Protein AF-A0A2C6MCJ1-F1 (afdb_monomer_lite)

pLDDT: mean 81.81, std 10.97, range [43.44, 90.88]

Sequence (74 aa):
MSCYLRHLKPVLEKVGCGTLTRDQRKVVDNTVRSITGARGNVLIWPVVKEWLEDSVNQERLIKEIKNKLVDPCQ

Radius of gyration: 11.29 Å; chains: 1; bounding box: 23×26×29 Å

Foldseek 3Di:
DLPQVVVCCVLLVLLLHNDDDPVLVVQLVVQLCVVLVVDDPDDSNVSVVVLCVDPVSSVVSSVSSNVSCPDNDD

Structure (mmCIF, N/CA/C/O backbone):
data_AF-A0A2C6MCJ1-F1
#
_entry.id   AF-A0A2C6MCJ1-F1
#
loop_
_atom_site.group_PDB
_atom_site.id
_atom_site.type_symbol
_atom_site.label_atom_id
_atom_site.label_alt_id
_atom_site.label_comp_id
_atom_site.label_asym_id
_atom_site.label_entity_id
_atom_site.label_seq_id
_atom_site.pdbx_PDB_ins_code
_atom_site.Cartn_x
_atom_site.Cartn_y
_atom_site.Cartn_z
_atom_site.occupancy
_atom_site.B_iso_or_equiv
_atom_site.auth_seq_id
_atom_site.auth_comp_id
_atom_site.auth_asym_id
_atom_site.auth_atom_id
_atom_site.pdbx_PDB_model_num
ATOM 1 N N . MET A 1 1 ? 4.808 14.059 -8.835 1.00 46.56 1 MET A N 1
ATOM 2 C CA . MET A 1 1 ? 3.778 14.024 -7.771 1.00 46.56 1 MET A CA 1
ATOM 3 C C . MET A 1 1 ? 2.936 12.780 -7.983 1.00 46.56 1 MET A C 1
ATOM 5 O O . MET A 1 1 ? 2.307 12.670 -9.026 1.00 46.56 1 MET A O 1
ATOM 9 N N . SER A 1 2 ? 3.003 11.822 -7.059 1.00 54.06 2 SER A N 1
ATOM 10 C CA . SER A 1 2 ? 2.357 10.510 -7.169 1.00 54.06 2 SER A CA 1
ATOM 11 C C . SER A 1 2 ? 0.828 10.639 -7.203 1.00 54.06 2 SER A C 1
ATOM 13 O O . SER A 1 2 ? 0.169 10.678 -6.166 1.00 54.06 2 SER A O 1
ATOM 15 N N . CYS A 1 3 ? 0.264 10.730 -8.409 1.00 71.69 3 CYS A N 1
ATOM 16 C CA . CYS A 1 3 ? -1.163 10.921 -8.682 1.00 71.69 3 CYS A CA 1
ATOM 17 C C . CYS A 1 3 ? -2.058 9.796 -8.144 1.00 71.69 3 CYS A C 1
ATOM 19 O O . CYS A 1 3 ? -3.263 9.990 -8.031 1.00 71.69 3 CYS A O 1
ATOM 21 N N . TYR A 1 4 ? -1.486 8.642 -7.793 1.00 82.50 4 TYR A N 1
ATOM 22 C CA . TYR A 1 4 ? -2.242 7.469 -7.374 1.00 82.50 4 TYR A CA 1
ATOM 23 C C . TYR A 1 4 ? -2.631 7.459 -5.893 1.00 82.50 4 TYR A C 1
ATOM 25 O O . TYR A 1 4 ? -3.580 6.771 -5.530 1.00 82.50 4 TYR A O 1
ATOM 33 N N . LEU A 1 5 ? -1.970 8.252 -5.038 1.00 83.69 5 LEU A N 1
ATOM 34 C CA . LEU A 1 5 ? -2.292 8.304 -3.605 1.00 83.69 5 LEU A CA 1
ATOM 35 C C . LEU A 1 5 ? -3.751 8.726 -3.357 1.00 83.69 5 LEU A C 1
ATOM 37 O O . LEU A 1 5 ? -4.358 8.299 -2.383 1.00 83.69 5 LEU A O 1
ATOM 41 N N . ARG A 1 6 ? -4.350 9.495 -4.279 1.00 83.56 6 ARG A N 1
ATOM 42 C CA . ARG A 1 6 ? -5.779 9.857 -4.231 1.00 83.56 6 ARG A CA 1
ATOM 43 C C . ARG A 1 6 ? -6.710 8.644 -4.325 1.00 83.56 6 ARG A C 1
ATOM 45 O O . ARG A 1 6 ? -7.813 8.683 -3.797 1.00 83.56 6 ARG A O 1
ATOM 52 N N . HIS A 1 7 ? -6.270 7.576 -4.987 1.00 85.50 7 HIS A N 1
ATOM 53 C CA . HIS A 1 7 ? -7.030 6.339 -5.137 1.00 85.50 7 HIS A CA 1
ATOM 54 C C . HIS A 1 7 ? -6.851 5.394 -3.941 1.00 85.50 7 HIS A C 1
ATOM 56 O O . HIS A 1 7 ? -7.642 4.475 -3.774 1.00 85.50 7 HIS A O 1
ATOM 62 N N . LEU A 1 8 ? -5.867 5.653 -3.070 1.00 86.06 8 LEU A N 1
ATOM 63 C CA . LEU A 1 8 ? -5.703 4.947 -1.797 1.00 86.06 8 LEU A CA 1
ATOM 64 C C . LEU A 1 8 ? -6.614 5.486 -0.690 1.00 86.06 8 LEU A C 1
ATOM 66 O O . LEU A 1 8 ? -6.595 4.943 0.407 1.00 86.06 8 LEU A O 1
ATOM 70 N N . LYS A 1 9 ? -7.433 6.512 -0.950 1.00 83.62 9 LYS A N 1
ATOM 71 C CA . LYS A 1 9 ? -8.370 7.082 0.030 1.00 83.62 9 LYS A CA 1
ATOM 72 C C . LYS A 1 9 ? -9.139 6.033 0.864 1.00 83.62 9 LYS A C 1
ATOM 74 O O . LYS A 1 9 ? -9.041 6.121 2.082 1.00 83.62 9 LYS A O 1
ATOM 79 N N . PRO A 1 10 ? -9.788 5.000 0.287 1.00 83.19 10 PRO A N 1
ATOM 80 C CA . PRO A 1 10 ? -10.491 3.988 1.087 1.00 83.19 10 PRO A CA 1
ATOM 81 C C . PRO A 1 10 ? -9.565 3.143 1.981 1.00 83.19 10 PRO A C 1
ATOM 83 O O . PRO A 1 10 ? -9.978 2.675 3.038 1.00 83.19 10 PRO A O 1
ATOM 86 N N . VAL A 1 11 ? -8.305 2.939 1.585 1.00 86.50 11 VAL A N 1
ATOM 87 C CA . VAL A 1 11 ? -7.290 2.272 2.420 1.00 86.50 11 VAL A CA 1
ATOM 88 C C . VAL A 1 11 ? -6.875 3.190 3.567 1.00 86.50 11 VAL A C 1
ATOM 90 O O . VAL A 1 11 ? -6.792 2.750 4.708 1.00 86.50 11 VAL A O 1
ATOM 93 N N . LEU A 1 12 ? -6.650 4.470 3.275 1.00 84.69 12 LEU A N 1
ATOM 94 C CA . LEU A 1 12 ? -6.213 5.463 4.253 1.00 84.69 12 LEU A CA 1
ATOM 95 C C . LEU A 1 12 ? -7.299 5.763 5.296 1.00 84.69 12 LEU A C 1
ATOM 97 O O . LEU A 1 12 ? -6.986 5.853 6.479 1.00 84.69 12 LEU A O 1
ATOM 101 N N . GLU A 1 13 ? -8.571 5.806 4.896 1.00 84.81 13 GLU A N 1
ATOM 102 C CA . GLU A 1 13 ? -9.714 5.924 5.812 1.00 84.81 13 GLU A CA 1
ATOM 103 C C . GLU A 1 13 ? -9.768 4.756 6.805 1.00 84.81 13 GLU A C 1
ATOM 105 O O . GLU A 1 13 ? -9.938 4.977 8.001 1.00 84.81 13 GLU A O 1
ATOM 110 N N . LYS A 1 14 ? -9.515 3.519 6.351 1.00 84.00 14 LYS A N 1
ATOM 111 C CA . LYS A 1 14 ? -9.424 2.341 7.236 1.00 84.00 14 LYS A CA 1
ATOM 112 C C . LYS A 1 14 ? -8.237 2.397 8.205 1.00 84.00 14 LYS A C 1
ATOM 114 O O . LYS A 1 14 ? -8.267 1.754 9.251 1.00 84.00 14 LYS A O 1
ATOM 119 N N . VAL A 1 15 ? -7.191 3.150 7.867 1.00 82.25 15 VAL A N 1
ATOM 120 C CA . VAL A 1 15 ? -6.041 3.406 8.749 1.00 82.25 15 VAL A CA 1
ATOM 121 C C . VAL A 1 15 ? -6.323 4.562 9.727 1.00 82.25 15 VAL A C 1
ATOM 123 O O . VAL A 1 15 ? -5.578 4.738 10.686 1.00 82.25 15 VAL A O 1
ATOM 126 N N . GLY A 1 16 ? -7.419 5.307 9.544 1.00 80.69 16 GLY A N 1
ATOM 127 C CA . GLY A 1 16 ? -7.746 6.501 10.330 1.00 80.69 16 GLY A CA 1
ATOM 128 C C . GLY A 1 16 ? -7.113 7.786 9.786 1.00 80.69 16 GLY A C 1
ATOM 129 O O . GLY A 1 16 ? -7.091 8.801 10.469 1.00 80.69 16 GLY A O 1
ATOM 130 N N . CYS A 1 17 ? -6.601 7.768 8.553 1.00 75.81 17 CYS A N 1
ATOM 131 C CA . CYS A 1 17 ? -5.954 8.908 7.911 1.00 75.81 17 CYS A CA 1
ATOM 132 C C . CYS A 1 17 ? -6.810 9.437 6.753 1.00 75.81 17 CYS A C 1
ATOM 134 O O . CYS A 1 17 ? -6.675 8.998 5.614 1.00 75.81 17 CYS A O 1
ATOM 136 N N . GLY A 1 18 ? -7.679 10.417 7.014 1.00 69.38 18 GLY A N 1
ATOM 137 C CA . GLY A 1 18 ? -8.486 11.052 5.958 1.00 69.38 18 GLY A CA 1
ATOM 138 C C . GLY A 1 18 ? -7.674 11.949 5.010 1.00 69.38 18 GLY A C 1
ATOM 139 O O . GLY A 1 18 ? -7.997 12.079 3.828 1.00 69.38 18 GLY A O 1
ATOM 140 N N . THR A 1 19 ? -6.580 12.531 5.508 1.00 77.06 19 THR A N 1
ATOM 141 C CA . THR A 1 19 ? -5.708 13.443 4.755 1.00 77.06 19 THR A CA 1
ATOM 142 C C . THR A 1 19 ? -4.256 13.219 5.141 1.00 77.06 19 THR A C 1
ATOM 144 O O . THR A 1 19 ? -3.932 13.167 6.320 1.00 77.06 19 THR A O 1
ATOM 147 N N . LEU A 1 20 ? -3.374 13.111 4.144 1.00 82.25 20 LEU A N 1
ATOM 148 C CA . LEU A 1 20 ? -1.946 12.885 4.368 1.00 82.25 20 LEU A CA 1
ATOM 149 C C . LEU A 1 20 ? -1.139 14.181 4.238 1.00 82.25 20 LEU A C 1
ATOM 151 O O . LEU A 1 20 ? -1.234 14.892 3.229 1.00 82.25 20 LEU A O 1
ATOM 155 N N . THR A 1 21 ? -0.257 14.438 5.203 1.00 85.38 21 THR A N 1
ATOM 156 C CA . THR A 1 21 ? 0.770 15.485 5.112 1.00 85.38 21 THR A CA 1
ATOM 157 C C . THR A 1 21 ? 1.797 15.163 4.018 1.00 85.38 21 THR A C 1
ATOM 159 O O . THR A 1 21 ? 1.779 14.105 3.382 1.00 85.38 21 THR A O 1
ATOM 162 N N . ARG A 1 22 ? 2.709 16.096 3.716 1.00 84.69 22 ARG A N 1
ATOM 163 C CA . ARG A 1 22 ? 3.784 15.851 2.735 1.00 84.69 22 ARG A CA 1
ATOM 164 C C . ARG A 1 22 ? 4.652 14.650 3.128 1.00 84.69 22 ARG A C 1
ATOM 166 O O . ARG A 1 22 ? 4.951 13.824 2.266 1.00 84.69 22 ARG A O 1
ATOM 173 N N . ASP A 1 23 ? 5.002 14.539 4.403 1.00 85.12 23 ASP A N 1
ATOM 174 C CA . ASP A 1 23 ? 5.871 13.471 4.895 1.00 85.12 23 ASP A CA 1
ATOM 175 C C . ASP A 1 23 ? 5.135 12.136 4.945 1.00 85.12 23 ASP A C 1
ATOM 177 O O . ASP A 1 23 ? 5.649 11.137 4.445 1.00 85.12 23 ASP A O 1
ATOM 181 N N . GLN A 1 24 ? 3.876 12.131 5.394 1.00 86.00 24 GLN A N 1
ATOM 182 C CA . GLN A 1 24 ? 3.030 10.938 5.348 1.00 86.00 24 GLN A CA 1
ATOM 183 C C . GLN A 1 24 ? 2.834 10.435 3.912 1.00 86.00 24 GLN A C 1
ATOM 185 O O . GLN A 1 24 ? 2.934 9.238 3.661 1.00 86.00 24 GLN A O 1
ATOM 190 N N . ARG A 1 25 ? 2.639 11.332 2.933 1.00 87.00 25 ARG A N 1
ATOM 191 C CA . ARG A 1 25 ? 2.575 10.948 1.511 1.00 87.00 25 ARG A CA 1
ATOM 192 C C . ARG A 1 25 ? 3.852 10.259 1.042 1.00 87.00 25 ARG A C 1
ATOM 194 O O . ARG A 1 25 ? 3.768 9.305 0.276 1.00 87.00 25 ARG A O 1
ATOM 201 N N . LYS A 1 26 ? 5.018 10.720 1.501 1.00 87.75 26 LYS A N 1
ATOM 202 C CA . LYS A 1 26 ? 6.311 10.108 1.172 1.00 87.75 26 LYS A CA 1
ATOM 203 C C . LYS A 1 26 ? 6.468 8.735 1.828 1.00 87.75 26 LYS A C 1
ATOM 205 O O . LYS A 1 26 ? 6.938 7.809 1.174 1.00 87.75 26 LYS A O 1
ATOM 210 N N . VAL A 1 27 ? 6.039 8.589 3.082 1.00 88.88 27 VAL A N 1
ATOM 211 C CA . VAL A 1 27 ? 6.030 7.299 3.791 1.00 88.88 27 VAL A CA 1
ATOM 212 C C . VAL A 1 27 ? 5.117 6.305 3.081 1.00 88.88 27 VAL A C 1
ATOM 214 O O . VAL A 1 27 ? 5.565 5.213 2.753 1.00 88.88 27 VAL A O 1
ATOM 217 N N . VAL A 1 28 ? 3.877 6.694 2.770 1.00 88.06 28 VAL A N 1
ATOM 218 C CA . VAL A 1 28 ? 2.924 5.831 2.058 1.00 88.06 28 VAL A CA 1
ATOM 219 C C . VAL A 1 28 ? 3.463 5.449 0.682 1.00 88.06 28 VAL A C 1
ATOM 221 O O . VAL A 1 28 ? 3.469 4.267 0.361 1.00 88.06 28 VAL A O 1
ATOM 224 N N . ASP A 1 29 ? 3.976 6.399 -0.109 1.00 88.31 29 ASP A N 1
ATOM 225 C CA . ASP A 1 29 ? 4.536 6.096 -1.435 1.00 88.31 29 ASP A CA 1
ATOM 226 C C . ASP A 1 29 ? 5.687 5.082 -1.357 1.00 88.31 29 ASP A C 1
ATOM 228 O O . ASP A 1 29 ? 5.698 4.098 -2.096 1.00 88.31 29 ASP A O 1
ATOM 232 N N . ASN A 1 30 ? 6.610 5.270 -0.411 1.00 88.44 30 ASN A N 1
ATOM 233 C CA . ASN A 1 30 ? 7.721 4.347 -0.195 1.00 88.44 30 ASN A CA 1
ATOM 234 C C . ASN A 1 30 ? 7.248 2.968 0.279 1.00 88.44 30 ASN A C 1
ATOM 236 O O . ASN A 1 30 ? 7.743 1.955 -0.214 1.00 88.44 30 ASN A O 1
ATOM 240 N N . THR A 1 31 ? 6.287 2.910 1.203 1.00 89.75 31 THR A N 1
ATOM 241 C CA . THR A 1 31 ? 5.717 1.646 1.685 1.00 89.75 31 THR A CA 1
ATOM 242 C C . THR A 1 31 ? 5.043 0.894 0.546 1.00 89.75 31 THR A C 1
ATOM 244 O O . THR A 1 31 ? 5.343 -0.279 0.336 1.00 89.75 31 THR A O 1
ATOM 247 N N . VAL A 1 32 ? 4.202 1.567 -0.244 1.00 89.06 32 VAL A N 1
ATOM 248 C CA . VAL A 1 32 ? 3.505 0.955 -1.381 1.00 89.06 32 VAL A CA 1
ATOM 249 C C . VAL A 1 32 ? 4.512 0.448 -2.417 1.00 89.06 32 VAL A C 1
ATOM 251 O O . VAL A 1 32 ? 4.409 -0.696 -2.853 1.00 89.06 32 VAL A O 1
ATOM 254 N N . ARG A 1 33 ? 5.534 1.237 -2.771 1.00 88.06 33 ARG A N 1
ATOM 255 C CA . ARG A 1 33 ? 6.619 0.796 -3.673 1.00 88.06 33 ARG A CA 1
ATOM 256 C C . ARG A 1 33 ? 7.367 -0.422 -3.140 1.00 88.06 33 ARG A C 1
ATOM 258 O O . ARG A 1 33 ? 7.690 -1.326 -3.905 1.00 88.06 33 ARG A O 1
ATOM 265 N N . SER A 1 34 ? 7.632 -0.445 -1.837 1.00 88.75 34 SER A N 1
ATOM 266 C CA . SER A 1 34 ? 8.351 -1.535 -1.181 1.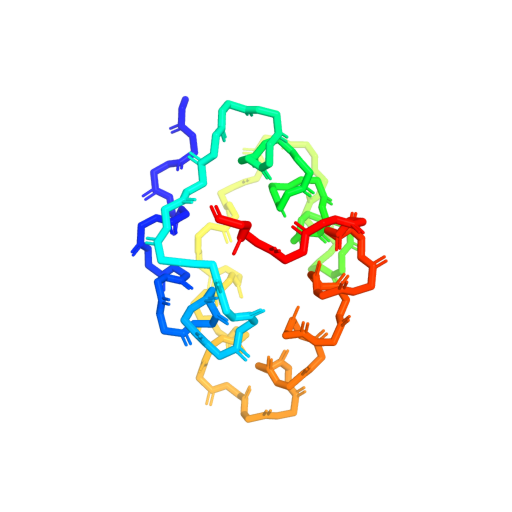00 88.75 34 SER A CA 1
ATOM 267 C C . SER A 1 34 ? 7.571 -2.849 -1.251 1.00 88.75 34 SER A C 1
ATOM 269 O O . SER A 1 34 ? 8.121 -3.865 -1.670 1.00 88.75 34 SER A O 1
ATOM 271 N N . ILE A 1 35 ? 6.278 -2.829 -0.908 1.00 89.19 35 ILE A N 1
ATOM 272 C CA . ILE A 1 35 ? 5.451 -4.046 -0.852 1.00 89.19 35 ILE A CA 1
ATOM 273 C C . ILE A 1 35 ? 5.034 -4.549 -2.236 1.00 89.19 35 ILE A C 1
ATOM 275 O O . ILE A 1 35 ? 4.954 -5.755 -2.441 1.00 89.19 35 ILE A O 1
ATOM 279 N N . THR A 1 36 ? 4.803 -3.640 -3.187 1.00 85.38 36 THR A N 1
ATOM 280 C CA . THR A 1 36 ? 4.443 -3.996 -4.570 1.00 85.38 36 THR A CA 1
ATOM 281 C C . THR A 1 36 ? 5.657 -4.406 -5.402 1.00 85.38 36 THR A C 1
ATOM 283 O O . THR A 1 36 ? 5.505 -4.875 -6.525 1.00 85.38 36 THR A O 1
ATOM 286 N N . GLY A 1 37 ? 6.876 -4.198 -4.890 1.00 83.69 37 GLY A N 1
ATOM 287 C CA . GLY A 1 37 ? 8.112 -4.443 -5.631 1.00 83.69 37 GLY A CA 1
ATOM 288 C C . GLY A 1 37 ? 8.354 -3.459 -6.781 1.00 83.69 37 GLY A C 1
ATOM 289 O O . GLY A 1 37 ? 9.305 -3.639 -7.542 1.00 83.69 37 GLY A O 1
ATOM 290 N N . ALA A 1 38 ? 7.540 -2.405 -6.909 1.00 79.06 38 ALA A N 1
ATOM 291 C CA . ALA A 1 38 ? 7.671 -1.392 -7.949 1.00 79.06 38 ALA A CA 1
ATOM 292 C C . ALA A 1 38 ? 8.927 -0.528 -7.716 1.00 79.06 38 ALA A C 1
ATOM 294 O O . ALA A 1 38 ? 8.899 0.501 -7.032 1.00 79.06 38 ALA A O 1
ATOM 295 N N . ARG A 1 39 ? 10.056 -0.956 -8.292 1.00 69.38 39 ARG A N 1
ATOM 296 C CA . ARG A 1 39 ? 11.343 -0.244 -8.256 1.00 69.38 39 ARG A CA 1
ATOM 297 C C . ARG A 1 39 ? 11.534 0.620 -9.508 1.00 69.38 39 ARG A C 1
ATOM 299 O O . ARG A 1 39 ? 11.114 0.256 -10.602 1.00 69.38 39 ARG A O 1
ATOM 306 N N . GLY A 1 40 ? 12.209 1.759 -9.355 1.00 69.56 40 GLY A N 1
ATOM 307 C CA . GLY A 1 40 ? 12.569 2.644 -10.469 1.00 69.56 40 GLY A CA 1
ATOM 308 C C . GLY A 1 40 ? 11.410 3.496 -11.002 1.00 69.56 40 GLY A C 1
ATOM 309 O O . GLY A 1 40 ? 10.516 3.898 -10.254 1.00 69.56 40 GLY A O 1
ATOM 310 N N . ASN A 1 41 ? 11.446 3.797 -12.303 1.00 67.12 41 ASN A N 1
ATOM 311 C CA . ASN A 1 41 ? 10.506 4.707 -12.975 1.00 67.12 41 ASN A CA 1
ATOM 312 C C . ASN A 1 41 ? 9.225 4.008 -13.478 1.00 67.12 41 ASN A C 1
ATOM 314 O O . ASN A 1 41 ? 8.530 4.515 -14.355 1.00 67.12 41 ASN A O 1
ATOM 318 N N . VAL A 1 42 ? 8.935 2.816 -12.953 1.00 70.06 42 VAL A N 1
ATOM 319 C CA . VAL A 1 42 ? 7.755 2.034 -13.330 1.00 70.06 42 VAL A CA 1
ATOM 320 C C . VAL A 1 42 ? 6.490 2.766 -12.885 1.00 70.06 42 VAL A C 1
ATOM 322 O O . VAL A 1 42 ? 6.414 3.306 -11.775 1.00 70.06 42 VAL A O 1
ATOM 325 N N . LEU A 1 43 ? 5.481 2.772 -13.760 1.00 78.62 43 LEU A N 1
ATOM 326 C CA . LEU A 1 43 ? 4.142 3.242 -13.428 1.00 78.62 43 LEU A CA 1
ATOM 327 C C . LEU A 1 43 ? 3.580 2.347 -12.320 1.00 78.62 43 LEU A C 1
ATOM 329 O O . LEU A 1 43 ? 3.226 1.198 -12.545 1.00 78.62 43 LEU A O 1
ATOM 333 N N . ILE A 1 44 ? 3.516 2.887 -11.109 1.00 85.62 44 ILE A N 1
ATOM 334 C CA . ILE A 1 44 ? 3.050 2.176 -9.914 1.00 85.62 44 IL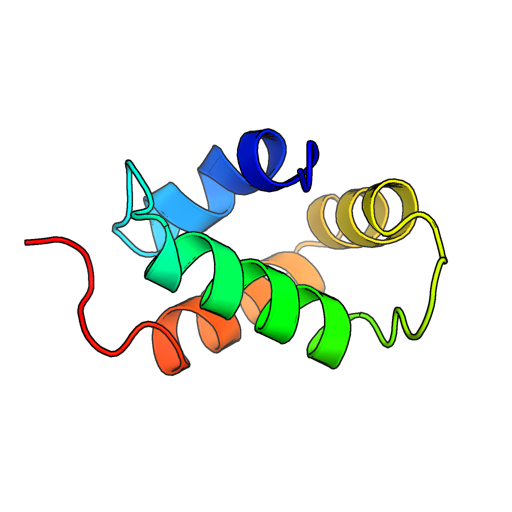E A CA 1
ATOM 335 C C . ILE A 1 44 ? 1.529 1.982 -9.886 1.00 85.62 44 ILE A C 1
ATOM 337 O O . ILE A 1 44 ? 1.031 1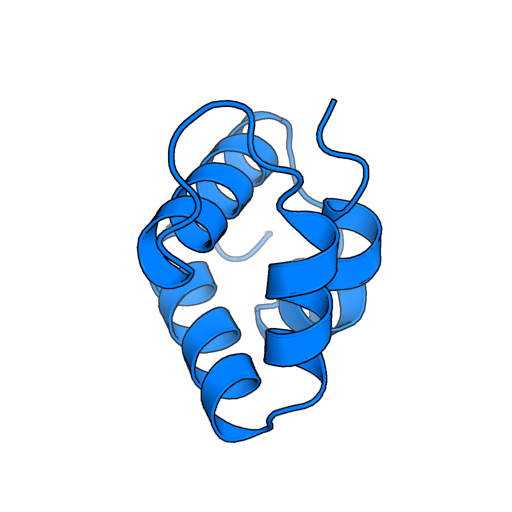.058 -9.255 1.00 85.62 44 ILE A O 1
ATOM 341 N N . TRP A 1 45 ? 0.777 2.842 -10.578 1.00 86.38 45 TRP A N 1
ATOM 342 C CA . TRP A 1 45 ? -0.683 2.839 -10.498 1.00 86.38 45 TRP A CA 1
ATOM 343 C C . TRP A 1 45 ? -1.349 1.535 -10.977 1.00 86.38 45 TRP A C 1
ATOM 345 O O . TRP A 1 45 ? -2.191 1.040 -10.236 1.00 86.38 45 TRP A O 1
ATOM 355 N N . PRO A 1 46 ? -0.986 0.938 -12.131 1.00 87.31 46 PRO A N 1
ATOM 356 C CA . PRO A 1 46 ? -1.553 -0.344 -12.558 1.00 87.31 46 PRO A CA 1
ATOM 357 C C . PRO A 1 46 ? -1.367 -1.452 -11.514 1.00 87.31 46 PRO A C 1
ATOM 359 O O . PRO A 1 46 ? -2.327 -2.129 -11.170 1.00 87.31 46 PRO A O 1
ATOM 362 N N . VAL A 1 47 ? -0.169 -1.550 -10.927 1.00 88.19 47 VAL A N 1
ATOM 363 C CA . VAL A 1 47 ? 0.150 -2.554 -9.897 1.00 88.19 47 VAL A CA 1
ATOM 364 C C . VAL A 1 47 ? -0.676 -2.325 -8.632 1.00 88.19 47 VAL A C 1
ATOM 366 O O . VAL A 1 47 ? -1.249 -3.252 -8.073 1.00 88.19 47 VAL A O 1
ATOM 369 N N . VAL A 1 48 ? -0.782 -1.070 -8.186 1.00 87.88 48 VAL A N 1
ATOM 370 C CA . VAL A 1 48 ? -1.601 -0.719 -7.016 1.00 87.88 48 VAL A CA 1
ATOM 371 C C . VAL A 1 48 ? -3.078 -0.989 -7.275 1.00 87.88 48 VAL A C 1
ATOM 373 O O . VAL A 1 48 ? -3.781 -1.401 -6.361 1.00 87.88 48 VAL A O 1
ATOM 376 N N . LYS A 1 49 ? -3.558 -0.772 -8.501 1.00 89.12 49 LYS A N 1
ATOM 377 C CA . LYS A 1 49 ? -4.943 -1.053 -8.866 1.00 89.12 49 LYS A CA 1
ATOM 378 C C . LYS A 1 49 ? -5.259 -2.545 -8.724 1.00 89.12 49 LYS A C 1
ATOM 380 O O . LYS A 1 49 ? -6.232 -2.868 -8.058 1.00 89.12 49 LYS A O 1
ATOM 385 N N . GLU A 1 50 ? -4.413 -3.425 -9.257 1.00 89.25 50 GLU A N 1
ATOM 386 C CA . GLU A 1 50 ? -4.559 -4.883 -9.089 1.00 89.25 50 GLU A CA 1
ATOM 387 C C . GLU A 1 50 ? -4.535 -5.286 -7.607 1.00 89.25 50 GLU A C 1
ATOM 389 O O . GLU A 1 50 ? -5.354 -6.077 -7.148 1.00 89.25 50 GLU A O 1
ATOM 394 N N . TRP A 1 51 ? -3.652 -4.669 -6.817 1.00 90.56 51 TRP A N 1
ATOM 395 C CA . TRP A 1 51 ? -3.592 -4.890 -5.369 1.00 90.56 51 TRP A CA 1
ATOM 396 C C . TRP A 1 51 ? -4.843 -4.430 -4.615 1.00 90.56 51 TRP A C 1
ATOM 398 O O . TRP A 1 51 ? -5.138 -4.974 -3.556 1.00 90.56 51 TRP A O 1
ATOM 408 N N . LEU A 1 52 ? -5.550 -3.411 -5.108 1.00 87.56 52 LEU A N 1
ATOM 409 C CA . LEU A 1 52 ? -6.793 -2.929 -4.502 1.00 87.56 52 LEU A CA 1
ATOM 410 C C . LEU A 1 52 ? -8.001 -3.806 -4.853 1.00 87.56 52 LEU A C 1
ATOM 412 O O . LEU A 1 52 ? -8.986 -3.771 -4.118 1.00 87.56 52 LEU A O 1
ATOM 416 N N . GLU A 1 53 ? -7.942 -4.553 -5.956 1.00 89.38 53 GLU A N 1
ATOM 417 C CA . GLU A 1 53 ? -8.983 -5.509 -6.357 1.00 89.38 53 GLU A CA 1
ATOM 418 C C . GLU A 1 53 ? -8.885 -6.823 -5.558 1.00 89.38 53 GLU A C 1
ATOM 420 O O . GLU A 1 53 ? -9.896 -7.486 -5.326 1.00 89.38 53 GLU A O 1
ATOM 425 N N . ASP A 1 54 ? -7.691 -7.169 -5.069 1.00 89.50 54 ASP A N 1
ATOM 426 C CA . ASP A 1 54 ? -7.454 -8.335 -4.217 1.00 89.50 54 ASP A CA 1
ATOM 427 C C . ASP A 1 54 ? -7.598 -7.992 -2.721 1.00 89.50 54 ASP A C 1
ATOM 429 O O . ASP A 1 54 ? -6.837 -7.208 -2.151 1.00 89.50 54 ASP A O 1
ATOM 433 N N . SER A 1 55 ? -8.564 -8.632 -2.056 1.00 87.31 55 SER A N 1
ATOM 434 C CA . SER A 1 55 ? -8.847 -8.426 -0.627 1.00 87.31 55 SER A CA 1
ATOM 435 C C . SER A 1 55 ? -7.662 -8.718 0.310 1.00 87.31 55 SER A C 1
ATOM 437 O O . SER A 1 55 ? -7.459 -7.987 1.281 1.00 87.31 55 SER A O 1
ATOM 439 N N . VAL A 1 56 ? -6.836 -9.725 0.008 1.00 90.38 56 VAL A N 1
ATOM 440 C CA . VAL A 1 56 ? -5.671 -10.111 0.821 1.00 90.38 56 VAL A CA 1
ATOM 441 C C . VAL A 1 56 ? -4.574 -9.057 0.686 1.00 90.38 56 VAL A C 1
ATOM 443 O O . VAL A 1 56 ? -3.969 -8.625 1.674 1.00 90.38 56 VAL A O 1
ATOM 446 N N . ASN A 1 57 ? -4.337 -8.593 -0.539 1.00 90.31 57 ASN A N 1
ATOM 447 C CA . ASN A 1 57 ? -3.367 -7.535 -0.809 1.00 90.31 57 ASN A CA 1
ATOM 448 C C . ASN A 1 57 ? -3.814 -6.190 -0.228 1.00 90.31 57 ASN A C 1
ATOM 450 O O . ASN A 1 57 ? -2.988 -5.448 0.312 1.00 90.31 57 ASN A O 1
ATOM 454 N N . GLN A 1 58 ? -5.115 -5.896 -0.266 1.00 89.44 58 GLN A N 1
ATOM 455 C CA . GLN A 1 58 ? -5.681 -4.699 0.341 1.00 89.44 58 GLN A CA 1
ATOM 456 C C . GLN A 1 58 ? -5.488 -4.689 1.866 1.00 89.44 58 GLN A C 1
ATOM 458 O O . GLN A 1 58 ? -5.0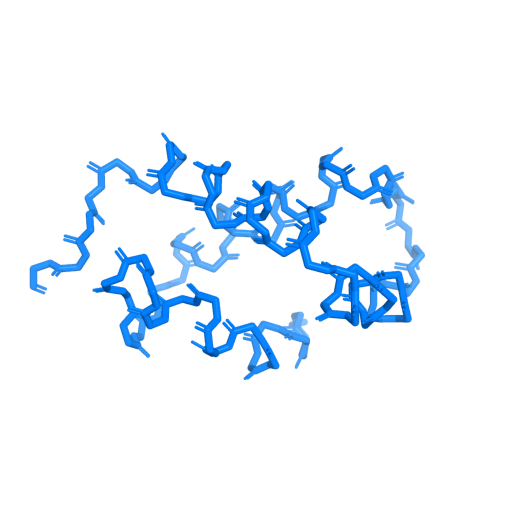54 -3.678 2.423 1.00 89.44 58 GLN A O 1
ATOM 463 N N . GLU A 1 59 ? -5.756 -5.800 2.556 1.00 89.88 59 GLU A N 1
ATOM 464 C CA . GLU A 1 59 ? -5.503 -5.917 3.999 1.00 89.88 59 GLU A CA 1
ATOM 465 C C . GLU A 1 59 ? -4.02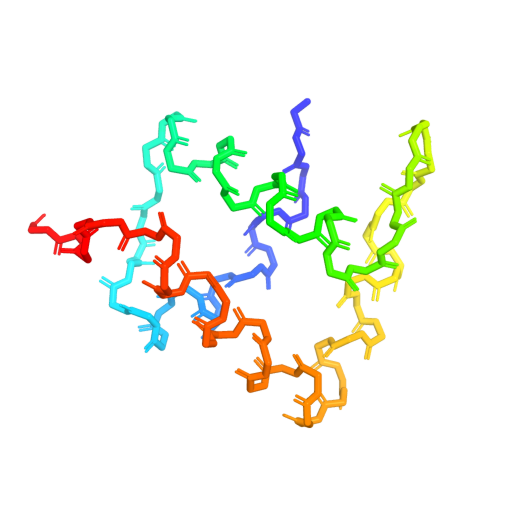0 -5.762 4.338 1.00 89.88 59 GLU A C 1
ATOM 467 O O . GLU A 1 59 ? -3.658 -5.062 5.291 1.00 89.88 59 GLU A O 1
ATOM 472 N N . ARG A 1 60 ?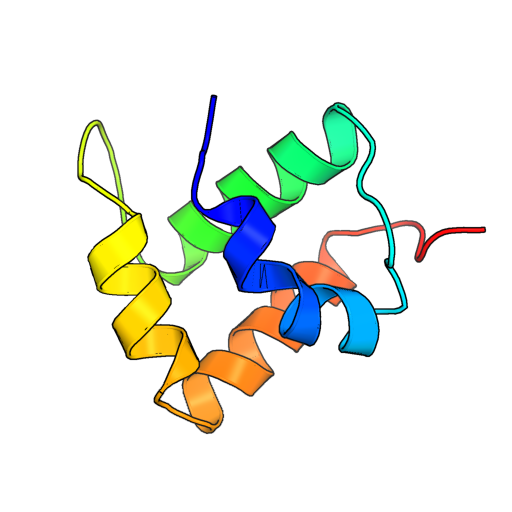 -3.143 -6.349 3.519 1.00 90.56 60 ARG A N 1
ATOM 473 C CA . ARG A 1 60 ? -1.696 -6.195 3.667 1.00 90.56 60 ARG A CA 1
ATOM 474 C C . ARG A 1 60 ? -1.262 -4.737 3.509 1.00 90.56 60 ARG A C 1
ATOM 476 O O . ARG A 1 60 ? -0.479 -4.253 4.323 1.00 90.56 60 ARG A O 1
ATOM 483 N N . LEU A 1 61 ? -1.805 -4.025 2.521 1.00 89.81 61 LEU A N 1
ATOM 484 C CA . LEU A 1 61 ? -1.603 -2.585 2.323 1.00 89.81 61 LEU A CA 1
ATOM 485 C C . LEU A 1 61 ? -1.983 -1.789 3.575 1.00 89.81 61 LEU A C 1
ATOM 487 O O . LEU A 1 61 ? -1.181 -0.991 4.054 1.00 89.81 61 LEU A O 1
ATOM 491 N N . ILE A 1 62 ? -3.173 -2.037 4.131 1.00 89.19 62 ILE A N 1
ATOM 492 C CA . ILE A 1 62 ? -3.661 -1.370 5.349 1.00 89.19 62 ILE A CA 1
ATOM 493 C C . ILE A 1 62 ? -2.703 -1.623 6.514 1.00 89.19 62 ILE A C 1
ATOM 495 O O . ILE A 1 62 ? -2.287 -0.679 7.185 1.00 89.19 62 ILE A O 1
ATOM 499 N N . LYS A 1 63 ? -2.330 -2.885 6.746 1.00 89.94 63 LYS A N 1
ATOM 500 C CA . LYS A 1 63 ? -1.461 -3.285 7.859 1.00 89.94 63 LYS A CA 1
ATOM 501 C C . LYS A 1 63 ? -0.079 -2.641 7.766 1.00 89.94 63 LYS A C 1
ATOM 503 O O . LYS A 1 63 ? 0.403 -2.091 8.753 1.00 89.94 63 LYS A O 1
ATOM 508 N N . GLU A 1 64 ? 0.543 -2.679 6.592 1.00 90.88 64 GLU A N 1
ATOM 509 C CA . GLU A 1 64 ? 1.880 -2.117 6.376 1.00 90.88 64 GLU A CA 1
ATOM 510 C C . GLU A 1 64 ? 1.875 -0.588 6.447 1.00 90.88 64 GLU A C 1
ATOM 512 O O . GLU A 1 64 ? 2.742 0.007 7.088 1.00 90.88 64 GLU A O 1
ATOM 517 N N . ILE A 1 65 ? 0.870 0.063 5.852 1.00 89.00 65 ILE A N 1
ATOM 518 C CA . ILE A 1 65 ? 0.711 1.518 5.940 1.00 89.00 65 ILE A CA 1
ATOM 519 C C . ILE A 1 65 ? 0.493 1.939 7.398 1.00 89.00 65 ILE A C 1
ATOM 521 O O . ILE A 1 65 ? 1.175 2.849 7.864 1.00 89.00 65 ILE A O 1
ATOM 525 N N . LYS A 1 66 ? -0.381 1.247 8.138 1.00 87.12 66 LYS A N 1
ATOM 526 C CA . LYS A 1 66 ? -0.641 1.512 9.561 1.00 87.12 66 LYS A CA 1
ATOM 527 C C . LYS A 1 66 ? 0.598 1.313 10.433 1.00 87.12 66 LYS A C 1
ATOM 529 O O . LYS A 1 66 ? 0.837 2.105 11.328 1.00 87.12 66 LYS A O 1
ATOM 534 N N . ASN A 1 67 ? 1.400 0.284 10.168 1.00 87.62 67 ASN A N 1
ATOM 535 C CA . ASN A 1 67 ? 2.623 0.016 10.927 1.00 87.62 67 ASN A CA 1
ATOM 536 C C . ASN A 1 67 ? 3.718 1.073 10.679 1.00 87.62 67 ASN A C 1
ATOM 538 O O . ASN A 1 67 ? 4.559 1.327 11.535 1.00 87.62 67 ASN A O 1
ATOM 542 N N . LYS A 1 68 ? 3.740 1.679 9.485 1.00 85.12 68 LYS A N 1
ATOM 543 C CA . LYS A 1 68 ? 4.738 2.694 9.106 1.00 85.12 68 LYS A CA 1
ATOM 544 C C . LYS A 1 68 ? 4.295 4.128 9.389 1.00 85.12 68 LYS A C 1
ATOM 546 O O . LYS A 1 68 ? 5.152 4.999 9.526 1.00 85.12 68 LYS A O 1
ATOM 551 N N . LEU A 1 69 ? 2.994 4.386 9.476 1.00 79.88 69 LEU A N 1
ATOM 552 C CA . LEU A 1 69 ? 2.450 5.646 9.974 1.00 79.88 69 LEU A CA 1
ATOM 553 C C . LEU A 1 69 ? 2.472 5.612 11.506 1.00 79.88 69 LEU A C 1
ATOM 555 O O . LEU A 1 69 ? 1.568 5.082 12.137 1.00 79.88 69 LEU A O 1
ATOM 559 N N . VAL A 1 70 ? 3.545 6.158 12.083 1.00 62.84 70 VAL A N 1
ATOM 560 C CA . VAL A 1 70 ? 3.805 6.177 13.537 1.00 62.84 70 VAL A CA 1
ATOM 561 C C . VAL A 1 70 ? 2.757 6.989 14.318 1.00 62.84 70 VAL A C 1
ATOM 563 O O . VAL A 1 70 ? 2.524 6.698 15.484 1.00 62.84 70 VAL A O 1
ATOM 566 N N . ASP A 1 71 ? 2.059 7.914 13.654 1.00 59.66 71 ASP A N 1
ATOM 567 C CA . ASP A 1 71 ? 0.904 8.637 14.190 1.00 59.66 71 ASP A CA 1
ATOM 568 C C . ASP A 1 71 ? -0.299 8.464 13.247 1.00 59.66 71 ASP A C 1
ATOM 570 O O . ASP A 1 71 ? -0.294 9.037 12.144 1.00 59.66 71 ASP A O 1
ATOM 574 N N . PRO A 1 72 ? -1.336 7.684 13.618 1.00 52.97 72 PRO A N 1
ATOM 575 C CA . PRO A 1 72 ? -2.632 7.820 12.973 1.00 52.97 72 PRO A CA 1
ATOM 576 C C . PRO A 1 72 ? -3.129 9.238 13.266 1.00 52.97 72 PRO A C 1
ATOM 578 O O . PRO A 1 72 ? -3.159 9.644 14.422 1.00 52.97 72 PRO A O 1
ATOM 581 N N . CYS A 1 73 ? -3.430 9.987 12.202 1.00 52.75 73 CYS A N 1
ATOM 582 C CA . CYS A 1 73 ? -3.859 11.389 12.218 1.00 52.75 73 CYS A CA 1
ATOM 583 C C . CYS A 1 73 ? -4.597 11.782 13.513 1.00 52.75 73 CYS A C 1
ATOM 585 O O . CYS A 1 73 ? -5.727 11.340 13.719 1.00 52.75 73 CYS A O 1
ATOM 587 N N . GLN A 1 74 ? -3.953 12.606 14.350 1.00 43.44 74 GLN A N 1
ATOM 588 C CA . GLN A 1 74 ? -4.658 13.440 15.326 1.00 43.44 74 GLN A CA 1
ATOM 589 C C . GLN A 1 74 ? -5.466 14.524 14.610 1.00 43.44 74 GLN A C 1
ATOM 591 O O . GLN A 1 74 ? -4.991 15.010 13.553 1.00 43.44 74 GLN A O 1
#

Secondary structure (DSSP, 8-state):
--GGGGGGHHHHHHHT-SS--HHHHHHHHHHHHHHHT--TT--HHHHHHHHHHSHHHHHHHHHHHHHH-SS---

Organism: NCBI:txid1383067